Protein AF-W0A5V1-F1 (afdb_monomer_lite)

Secondary structure (DSSP, 8-state):
--THHHHHHHHHHHHHHHHHHHHHHH--SHHHHHHHHHHHHHHHHHHHHHHTT-HHHHHHHHHHHHHHHSS----

Radius of gyration: 13.92 Å; chains: 1; bounding box: 29×32×36 Å

Sequence (75 aa):
MSPAGANGAADFYRRWSSRAADLALAETQPNIKRRCARSAGIWAQIADAIEAGDRAGVARLTANIIYMENAPAVG

Organism: NCBI:txid1123269

Structure (mmCIF, N/CA/C/O backbone):
data_AF-W0A5V1-F1
#
_entry.id   AF-W0A5V1-F1
#
loop_
_atom_site.group_PDB
_atom_site.id
_atom_site.type_symbol
_atom_site.label_atom_id
_atom_site.label_alt_id
_atom_site.label_comp_id
_atom_site.label_asym_id
_atom_site.label_entity_id
_atom_site.label_seq_id
_atom_site.pdbx_PDB_ins_code
_atom_site.Cartn_x
_atom_site.Cartn_y
_atom_site.Cartn_z
_atom_site.occupancy
_atom_site.B_iso_or_equiv
_atom_site.auth_seq_id
_atom_site.auth_comp_id
_atom_site.auth_asym_id
_atom_site.auth_atom_id
_atom_site.pdbx_PDB_model_num
ATOM 1 N N . MET A 1 1 ? 16.438 -5.501 -20.275 1.00 40.44 1 MET A N 1
ATOM 2 C CA . MET A 1 1 ? 16.442 -4.988 -18.884 1.00 40.44 1 MET A CA 1
ATOM 3 C C . MET A 1 1 ? 15.371 -5.734 -18.110 1.00 40.44 1 MET A C 1
ATOM 5 O O . MET A 1 1 ? 14.237 -5.754 -18.564 1.00 40.44 1 MET A O 1
ATOM 9 N N . SER A 1 2 ? 15.747 -6.429 -17.038 1.00 43.53 2 SER A N 1
ATOM 10 C CA . SER A 1 2 ? 14.916 -7.454 -16.394 1.00 43.53 2 SER A CA 1
ATOM 11 C C . SER A 1 2 ? 13.677 -6.887 -15.675 1.00 43.53 2 SER A C 1
ATOM 13 O O . SER A 1 2 ? 13.816 -5.922 -14.925 1.00 43.53 2 SER A O 1
ATOM 15 N N . PRO A 1 3 ? 12.493 -7.519 -15.809 1.00 52.03 3 PRO A N 1
ATOM 16 C CA . PRO A 1 3 ? 11.262 -7.135 -15.101 1.00 52.03 3 PRO A CA 1
ATOM 17 C C . PRO A 1 3 ? 11.306 -7.384 -13.578 1.00 52.03 3 PRO A C 1
ATOM 19 O O . PRO A 1 3 ? 10.433 -6.927 -12.847 1.00 52.03 3 PRO A O 1
ATOM 22 N N . ALA A 1 4 ? 12.348 -8.052 -13.070 1.00 55.09 4 ALA A N 1
ATOM 23 C CA . ALA A 1 4 ? 12.497 -8.403 -11.655 1.00 55.09 4 ALA A CA 1
ATOM 24 C C . ALA A 1 4 ? 12.537 -7.191 -10.699 1.00 55.09 4 ALA A C 1
ATOM 26 O O . ALA A 1 4 ? 12.080 -7.292 -9.564 1.00 55.09 4 ALA A O 1
ATOM 27 N N . GLY A 1 5 ? 13.046 -6.038 -11.153 1.00 61.25 5 GLY A N 1
ATOM 28 C CA . GLY A 1 5 ? 13.107 -4.825 -10.327 1.00 61.25 5 GLY A CA 1
ATOM 29 C C . GLY A 1 5 ? 11.745 -4.155 -10.111 1.00 61.25 5 GLY A C 1
ATOM 30 O O . GLY A 1 5 ? 11.508 -3.585 -9.050 1.00 61.25 5 GLY A O 1
ATOM 31 N N . ALA A 1 6 ? 10.839 -4.253 -11.091 1.00 63.41 6 ALA A N 1
ATOM 32 C CA . ALA A 1 6 ? 9.494 -3.687 -10.993 1.00 63.41 6 ALA A CA 1
ATOM 33 C C . ALA A 1 6 ? 8.613 -4.522 -10.053 1.00 63.41 6 ALA A C 1
ATOM 35 O O . ALA A 1 6 ? 7.957 -3.967 -9.177 1.00 63.41 6 ALA A O 1
ATOM 36 N N . ASN A 1 7 ? 8.690 -5.852 -10.148 1.00 71.12 7 ASN A N 1
ATOM 37 C CA . ASN A 1 7 ? 7.910 -6.744 -9.285 1.00 71.12 7 ASN A CA 1
ATOM 38 C C . ASN A 1 7 ? 8.297 -6.593 -7.804 1.00 71.12 7 ASN A C 1
ATOM 40 O O . ASN A 1 7 ? 7.425 -6.471 -6.951 1.00 71.12 7 ASN A O 1
ATOM 44 N N . GLY A 1 8 ? 9.596 -6.477 -7.495 1.00 87.19 8 GLY A N 1
ATOM 45 C CA . GLY A 1 8 ? 10.044 -6.249 -6.115 1.00 87.19 8 GLY A CA 1
ATOM 46 C C . GLY A 1 8 ? 9.579 -4.910 -5.525 1.00 87.19 8 GLY A C 1
ATOM 47 O O . GLY A 1 8 ? 9.299 -4.823 -4.326 1.00 87.19 8 GLY A O 1
ATOM 48 N N . ALA A 1 9 ? 9.460 -3.872 -6.359 1.00 86.62 9 ALA A N 1
ATOM 49 C CA . ALA A 1 9 ? 8.928 -2.578 -5.945 1.00 86.62 9 ALA A CA 1
ATOM 50 C C . ALA A 1 9 ? 7.408 -2.633 -5.726 1.00 86.62 9 ALA A C 1
ATOM 52 O O . ALA A 1 9 ? 6.929 -2.152 -4.700 1.00 86.62 9 ALA A O 1
ATOM 53 N N . ALA A 1 10 ? 6.653 -3.270 -6.625 1.00 91.38 10 ALA A N 1
ATOM 54 C CA . ALA A 1 10 ? 5.217 -3.478 -6.444 1.00 91.38 10 ALA A CA 1
ATOM 55 C C . ALA A 1 10 ? 4.917 -4.247 -5.146 1.00 91.38 10 ALA A C 1
ATOM 57 O O . ALA A 1 10 ? 4.135 -3.774 -4.319 1.00 91.38 10 ALA A O 1
ATOM 58 N N . ASP A 1 11 ? 5.627 -5.352 -4.894 1.00 92.81 11 ASP A N 1
ATOM 59 C CA . ASP A 1 11 ? 5.481 -6.156 -3.676 1.00 92.81 11 ASP A CA 1
ATOM 60 C C . ASP A 1 11 ? 5.744 -5.347 -2.399 1.00 92.81 11 ASP A C 1
ATOM 62 O O . ASP A 1 11 ? 5.075 -5.531 -1.378 1.00 92.81 11 ASP A O 1
ATOM 66 N N . PHE A 1 12 ? 6.722 -4.435 -2.434 1.00 92.44 12 PHE A N 1
ATOM 67 C CA . PHE A 1 12 ? 6.983 -3.522 -1.325 1.00 92.44 12 PHE A CA 1
ATOM 68 C C . PHE A 1 12 ? 5.751 -2.663 -1.023 1.00 92.44 12 PHE A C 1
ATOM 70 O O . PHE A 1 12 ? 5.276 -2.659 0.116 1.00 92.44 12 PHE A O 1
ATOM 77 N N . TYR A 1 13 ? 5.191 -1.991 -2.028 1.00 92.88 13 TYR A N 1
ATOM 78 C CA . TYR A 1 13 ? 4.020 -1.135 -1.839 1.00 92.88 13 TYR A CA 1
ATOM 79 C C . TYR A 1 13 ? 2.761 -1.928 -1.458 1.00 92.88 13 TYR A C 1
ATOM 81 O O . TYR A 1 13 ? 2.000 -1.474 -0.602 1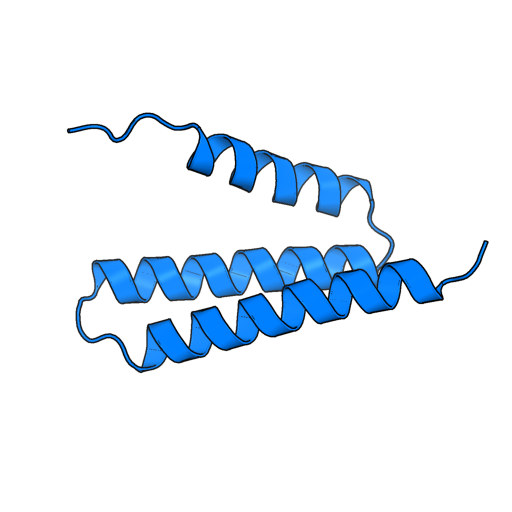.00 92.88 13 TYR A O 1
ATOM 89 N N . ARG A 1 14 ? 2.576 -3.151 -1.973 1.00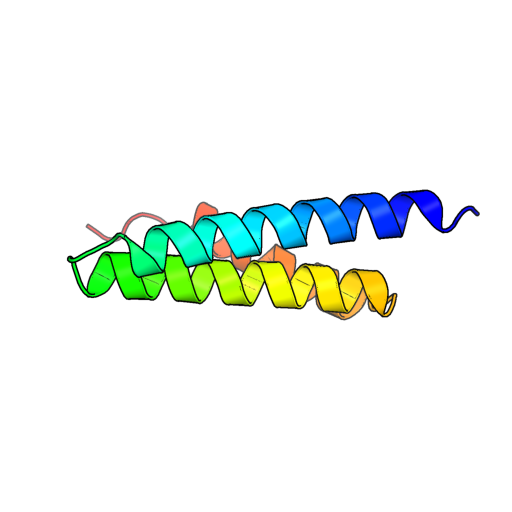 96.06 14 ARG A N 1
ATOM 90 C CA . ARG A 1 14 ? 1.494 -4.056 -1.540 1.00 96.06 14 ARG A CA 1
ATOM 91 C C . ARG A 1 14 ? 1.580 -4.383 -0.049 1.00 96.06 14 ARG A C 1
ATOM 93 O O . ARG A 1 14 ? 0.575 -4.282 0.654 1.00 96.06 14 ARG A O 1
ATOM 100 N N . ARG A 1 15 ? 2.771 -4.711 0.469 1.00 96.12 15 ARG A N 1
ATOM 101 C CA . ARG A 1 15 ? 2.960 -4.986 1.909 1.00 96.12 15 ARG A CA 1
ATOM 102 C C . ARG A 1 15 ? 2.612 -3.778 2.777 1.00 96.12 15 ARG A C 1
ATOM 104 O O . ARG A 1 15 ? 1.951 -3.931 3.803 1.00 96.12 15 ARG A O 1
ATOM 111 N N . TRP A 1 16 ? 3.015 -2.579 2.361 1.00 93.62 16 TRP A N 1
ATOM 112 C CA . TRP A 1 16 ? 2.669 -1.342 3.070 1.00 93.62 16 TRP A CA 1
ATOM 113 C C . TRP A 1 16 ? 1.181 -1.011 2.997 1.00 93.62 16 TRP A C 1
ATOM 115 O O . TRP A 1 16 ? 0.611 -0.557 3.991 1.00 93.62 16 TRP A O 1
ATOM 125 N N . SER A 1 17 ? 0.543 -1.283 1.857 1.00 96.38 17 SER A N 1
ATOM 126 C CA . SER A 1 17 ? -0.906 -1.170 1.705 1.00 96.38 17 SER A CA 1
ATOM 127 C C . SER A 1 17 ? -1.637 -2.072 2.701 1.00 96.38 17 SER A C 1
ATOM 129 O O . SER A 1 17 ? -2.436 -1.573 3.494 1.00 96.38 17 SER A O 1
ATOM 131 N N . SER A 1 18 ? -1.283 -3.363 2.739 1.00 96.81 18 SER A N 1
ATOM 132 C CA . SER A 1 18 ? -1.875 -4.339 3.663 1.00 96.81 18 SER A CA 1
ATOM 133 C C . SER A 1 18 ? -1.699 -3.912 5.116 1.00 96.81 18 SER A C 1
ATOM 135 O O . SER A 1 18 ? -2.675 -3.809 5.850 1.00 96.81 18 SER A O 1
ATOM 137 N N . ARG A 1 19 ? -0.475 -3.552 5.521 1.00 95.62 19 ARG A N 1
ATOM 138 C CA . ARG A 1 19 ? -0.200 -3.115 6.896 1.00 95.62 19 ARG A CA 1
ATOM 139 C C . ARG A 1 19 ? -1.019 -1.883 7.288 1.00 95.62 19 ARG A C 1
ATOM 141 O O . ARG A 1 19 ? -1.495 -1.790 8.416 1.00 95.62 19 ARG A O 1
ATOM 148 N N . ALA A 1 20 ? -1.172 -0.916 6.384 1.00 93.94 20 ALA A N 1
ATOM 149 C CA . ALA A 1 20 ? -1.982 0.270 6.643 1.00 93.94 20 ALA A CA 1
ATOM 150 C C . ALA A 1 20 ? -3.482 -0.063 6.739 1.00 93.94 20 ALA A C 1
ATOM 152 O O . ALA A 1 20 ? -4.181 0.541 7.553 1.00 93.94 20 ALA A O 1
ATOM 153 N N . ALA A 1 21 ? -3.967 -1.035 5.962 1.00 95.88 21 ALA A N 1
ATOM 154 C CA . ALA A 1 21 ? -5.335 -1.533 6.069 1.00 95.88 21 ALA A CA 1
ATOM 155 C C . ALA A 1 21 ? -5.569 -2.242 7.413 1.00 95.88 21 ALA A C 1
ATOM 157 O O . ALA A 1 21 ? -6.546 -1.930 8.091 1.00 95.88 21 ALA A O 1
ATOM 158 N N . ASP A 1 22 ? -4.639 -3.096 7.849 1.00 97.75 22 ASP A N 1
ATOM 159 C CA . ASP A 1 22 ? -4.708 -3.780 9.147 1.00 97.75 22 ASP A CA 1
ATOM 160 C C . ASP A 1 22 ? -4.766 -2.773 10.306 1.00 97.75 22 ASP A C 1
ATOM 162 O O . ASP A 1 22 ? -5.605 -2.883 11.201 1.00 97.75 22 ASP A O 1
ATOM 166 N N . LEU A 1 23 ? -3.935 -1.725 10.252 1.00 95.00 23 LEU A N 1
ATOM 167 C CA . LEU A 1 23 ? -3.972 -0.629 11.226 1.00 95.00 23 LEU A CA 1
ATOM 168 C C . LEU A 1 23 ? -5.310 0.124 11.201 1.00 95.00 23 LEU A C 1
ATOM 170 O O . LEU A 1 23 ? -5.835 0.472 12.254 1.00 95.00 23 LEU A O 1
ATOM 174 N N . ALA A 1 24 ? -5.890 0.360 10.022 1.00 94.38 24 ALA A N 1
ATOM 175 C CA . ALA A 1 24 ? -7.196 1.011 9.907 1.00 94.38 24 ALA A CA 1
ATOM 176 C C . ALA A 1 24 ? -8.334 0.161 10.496 1.00 94.38 24 ALA A C 1
ATOM 178 O O . ALA A 1 24 ? -9.311 0.709 11.010 1.00 94.38 24 ALA A O 1
ATOM 179 N N . LEU A 1 25 ? -8.229 -1.166 10.402 1.00 95.94 25 LEU A N 1
ATOM 180 C CA . LEU A 1 25 ? -9.196 -2.096 10.981 1.00 95.94 25 LEU A CA 1
ATOM 181 C C . LEU A 1 25 ? -9.075 -2.172 12.506 1.00 95.94 25 LEU A C 1
ATOM 183 O O . LEU A 1 25 ? -10.101 -2.227 13.181 1.00 95.94 25 LEU A O 1
ATOM 187 N N . ALA A 1 26 ? -7.850 -2.139 13.035 1.00 96.81 26 ALA A N 1
ATOM 188 C CA . ALA A 1 26 ? -7.579 -2.204 14.471 1.00 96.81 26 ALA A CA 1
ATOM 189 C C . ALA A 1 26 ? -7.878 -0.891 15.221 1.00 96.81 26 ALA A C 1
ATOM 191 O O . ALA A 1 26 ? -8.085 -0.902 16.433 1.00 96.81 26 ALA A O 1
ATOM 192 N N . GLU A 1 27 ? -7.887 0.243 14.521 1.00 94.50 27 GLU A N 1
ATOM 193 C CA . GLU A 1 27 ? -8.037 1.561 15.131 1.00 94.50 27 GLU A CA 1
ATOM 194 C C . GLU A 1 27 ? -9.500 1.939 15.420 1.00 94.50 27 GLU A C 1
ATOM 196 O O . GLU A 1 27 ? -10.401 1.769 14.591 1.00 94.50 27 GLU A O 1
ATOM 201 N N . THR A 1 28 ? -9.725 2.537 16.591 1.00 94.12 28 THR A N 1
ATOM 202 C CA . THR A 1 28 ? -11.046 2.995 17.048 1.00 94.12 28 THR A CA 1
ATOM 203 C C . THR A 1 28 ? -11.245 4.495 16.843 1.00 94.12 28 THR A C 1
ATOM 205 O O . THR A 1 28 ? -12.376 4.942 16.646 1.00 94.12 28 THR A O 1
ATOM 208 N N . GLN A 1 29 ? -10.161 5.278 16.805 1.00 95.81 29 GLN A N 1
ATOM 209 C CA . GLN A 1 29 ? -10.201 6.711 16.534 1.00 95.81 29 GLN A CA 1
ATOM 210 C C . GLN A 1 29 ? -10.536 6.990 15.053 1.00 95.81 29 GLN A C 1
ATOM 212 O O . GLN A 1 29 ? -9.741 6.670 14.161 1.00 95.81 29 GLN A O 1
ATOM 217 N N . PRO A 1 30 ? -11.681 7.632 14.735 1.00 92.88 30 PRO A N 1
ATOM 218 C CA . PRO A 1 30 ? -12.155 7.763 13.351 1.00 92.88 30 PRO A CA 1
ATOM 219 C C . PRO A 1 30 ? -11.215 8.539 12.415 1.00 92.88 30 PRO A C 1
ATOM 221 O O . PRO A 1 30 ? -11.168 8.292 11.209 1.00 92.88 30 PRO A O 1
ATOM 224 N N . ASN A 1 31 ? -10.470 9.508 12.942 1.00 92.56 31 ASN A N 1
ATOM 225 C CA . ASN A 1 31 ? -9.458 10.266 12.203 1.00 92.56 31 ASN A CA 1
ATOM 226 C C . ASN A 1 31 ? -8.253 9.391 11.824 1.00 92.56 31 ASN A C 1
ATOM 228 O O . ASN A 1 31 ? -7.852 9.394 10.659 1.00 92.56 31 ASN A O 1
ATOM 232 N N . ILE A 1 32 ? -7.716 8.620 12.771 1.00 89.94 32 ILE A N 1
ATOM 233 C CA . ILE A 1 32 ? -6.563 7.744 12.538 1.00 89.94 32 ILE A CA 1
ATOM 234 C C . ILE A 1 32 ? -6.962 6.600 11.600 1.00 89.94 32 ILE A C 1
ATOM 236 O O . ILE A 1 32 ? -6.292 6.385 10.590 1.00 89.94 32 ILE A O 1
ATOM 240 N N . LYS A 1 33 ? -8.125 5.976 11.826 1.00 94.06 33 LYS A N 1
ATOM 241 C CA . LYS A 1 33 ? -8.698 4.960 10.933 1.00 94.06 33 LYS A CA 1
ATOM 242 C C . LYS A 1 33 ? -8.783 5.434 9.481 1.00 94.06 33 LYS A C 1
ATOM 244 O O . LYS A 1 33 ? -8.311 4.750 8.574 1.00 94.06 33 LYS A O 1
ATOM 249 N N . ARG A 1 34 ? -9.336 6.631 9.244 1.00 92.38 34 ARG A N 1
ATOM 250 C CA . ARG A 1 34 ? -9.423 7.216 7.892 1.00 92.38 34 ARG A CA 1
ATOM 251 C C . ARG A 1 34 ? -8.051 7.491 7.286 1.00 92.38 34 ARG A C 1
ATOM 253 O O . ARG A 1 34 ? -7.867 7.261 6.092 1.00 92.38 34 ARG A O 1
ATOM 260 N N . ARG A 1 35 ? -7.088 7.961 8.084 1.00 91.62 35 ARG A N 1
ATOM 261 C CA . ARG A 1 35 ? -5.720 8.210 7.614 1.00 91.62 35 ARG A CA 1
ATOM 262 C C . ARG A 1 35 ? -5.041 6.909 7.187 1.00 91.62 35 ARG A C 1
ATOM 264 O O . ARG A 1 35 ? -4.500 6.861 6.089 1.00 91.62 35 ARG A O 1
ATOM 271 N N . CYS A 1 36 ? -5.128 5.860 8.001 1.00 91.94 36 CYS A N 1
ATOM 272 C CA . CYS A 1 36 ? -4.585 4.540 7.687 1.00 91.94 36 CYS A CA 1
ATOM 273 C C . CYS A 1 36 ? -5.236 3.939 6.431 1.00 91.94 36 CYS A C 1
ATOM 275 O O . CYS A 1 36 ? -4.520 3.514 5.527 1.00 91.94 36 CYS A O 1
ATOM 277 N N . ALA A 1 37 ? -6.566 4.005 6.307 1.00 93.44 37 ALA A N 1
ATOM 278 C CA . ALA A 1 37 ? -7.279 3.534 5.117 1.00 93.44 37 ALA A CA 1
ATOM 279 C C . ALA A 1 37 ? -6.873 4.307 3.848 1.00 93.44 37 ALA A C 1
ATOM 281 O O . ALA A 1 37 ? -6.656 3.715 2.791 1.00 93.44 37 ALA A O 1
ATOM 282 N N . ARG A 1 38 ? -6.707 5.632 3.952 1.00 93.00 38 ARG A N 1
ATOM 283 C CA . ARG A 1 38 ? -6.224 6.456 2.837 1.00 93.00 38 ARG A CA 1
ATOM 284 C C . ARG A 1 38 ? -4.798 6.082 2.437 1.00 93.00 38 ARG A C 1
ATOM 286 O O . ARG A 1 38 ? -4.530 5.944 1.247 1.00 93.00 38 ARG A O 1
ATOM 293 N N . SER A 1 39 ? -3.902 5.892 3.406 1.00 92.31 39 SER A N 1
ATOM 294 C CA . SER A 1 39 ? -2.537 5.428 3.142 1.00 92.31 39 SER A CA 1
ATOM 295 C C . SER A 1 39 ? -2.536 4.067 2.447 1.00 92.31 39 SER A C 1
ATOM 297 O O . SER A 1 39 ? -1.833 3.903 1.456 1.00 92.31 39 SER A O 1
ATOM 299 N N . ALA A 1 40 ? -3.374 3.126 2.898 1.00 94.56 40 ALA A N 1
ATOM 300 C CA . ALA A 1 40 ? -3.513 1.819 2.262 1.00 94.56 40 ALA A CA 1
ATOM 301 C C . ALA A 1 40 ? -3.875 1.94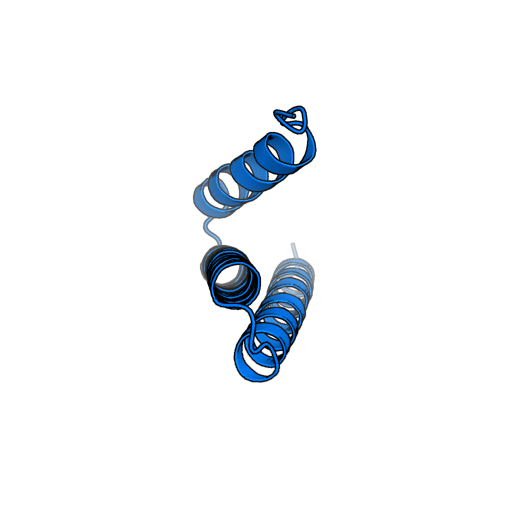1 0.774 1.00 94.56 40 ALA A C 1
ATOM 303 O O . ALA A 1 40 ? -3.238 1.307 -0.069 1.00 94.56 40 ALA A O 1
ATOM 304 N N . GLY A 1 41 ? -4.836 2.811 0.445 1.00 94.69 41 GLY A N 1
ATOM 305 C CA . GLY A 1 41 ? -5.240 3.073 -0.936 1.00 94.69 41 GLY A CA 1
ATOM 306 C C . GLY A 1 41 ? -4.135 3.692 -1.795 1.00 94.69 41 GLY A C 1
ATOM 307 O O . GLY A 1 41 ? -3.942 3.266 -2.929 1.00 94.69 41 GLY A O 1
ATOM 308 N N . ILE A 1 42 ? -3.374 4.655 -1.263 1.00 93.06 42 ILE A N 1
ATOM 309 C CA . ILE A 1 42 ? -2.255 5.278 -1.995 1.00 93.06 42 ILE A CA 1
ATOM 310 C C . ILE A 1 42 ? -1.169 4.240 -2.302 1.00 93.06 42 ILE A C 1
ATOM 312 O O . ILE A 1 42 ? -0.696 4.164 -3.435 1.00 93.06 42 ILE A O 1
ATOM 316 N N . TRP A 1 43 ? -0.802 3.407 -1.324 1.00 94.00 43 TRP A N 1
ATOM 317 C CA . TRP A 1 43 ? 0.186 2.350 -1.534 1.00 94.00 43 TRP A CA 1
ATOM 318 C C . TRP A 1 43 ? -0.282 1.306 -2.553 1.00 94.00 43 TRP A C 1
ATOM 320 O O . TRP A 1 43 ? 0.511 0.884 -3.390 1.00 94.00 43 TRP A O 1
ATOM 330 N N . ALA A 1 44 ? -1.568 0.938 -2.539 1.00 95.25 44 ALA A N 1
ATOM 331 C CA . ALA A 1 44 ? -2.134 0.035 -3.541 1.00 95.25 44 ALA A CA 1
ATOM 332 C C . ALA A 1 44 ? -2.035 0.621 -4.958 1.00 95.25 44 ALA A C 1
ATOM 334 O O . ALA A 1 44 ? -1.523 -0.049 -5.847 1.00 95.25 44 ALA A O 1
ATOM 335 N N . GLN A 1 45 ? -2.416 1.889 -5.141 1.00 95.50 45 GLN A N 1
ATOM 336 C CA . GLN A 1 45 ? -2.351 2.560 -6.446 1.00 95.50 45 GLN A CA 1
ATOM 337 C C . GLN A 1 45 ? -0.923 2.637 -6.997 1.00 95.50 45 GLN A C 1
ATOM 339 O O . GLN A 1 45 ? -0.719 2.534 -8.204 1.00 95.50 45 GLN A O 1
ATOM 344 N N . ILE A 1 46 ? 0.078 2.810 -6.128 1.00 92.75 46 ILE A N 1
ATOM 345 C CA . ILE A 1 46 ? 1.483 2.806 -6.552 1.00 92.75 46 ILE A CA 1
ATOM 346 C C . ILE A 1 46 ? 1.899 1.408 -7.011 1.00 92.75 46 ILE A C 1
ATOM 348 O O . ILE A 1 46 ? 2.546 1.290 -8.049 1.00 92.75 46 ILE A O 1
ATOM 352 N N . ALA A 1 47 ? 1.514 0.358 -6.279 1.00 93.75 47 ALA A N 1
ATOM 353 C CA . ALA A 1 47 ? 1.777 -1.016 -6.700 1.00 93.75 47 ALA A CA 1
ATOM 354 C C . ALA A 1 47 ? 1.116 -1.331 -8.052 1.00 93.75 47 ALA A C 1
ATOM 356 O O . ALA A 1 47 ? 1.800 -1.820 -8.949 1.00 93.75 47 ALA A O 1
ATOM 357 N N . ASP A 1 48 ? -0.161 -0.968 -8.222 1.00 94.81 48 ASP A N 1
ATOM 358 C CA . ASP A 1 48 ? -0.907 -1.155 -9.473 1.00 94.81 48 ASP A CA 1
ATOM 359 C C . ASP A 1 48 ? -0.207 -0.446 -10.648 1.00 94.81 48 ASP A C 1
ATOM 361 O O . ASP A 1 48 ? -0.022 -1.026 -11.718 1.00 94.81 48 ASP A O 1
ATOM 365 N N . ALA A 1 49 ? 0.244 0.798 -10.448 1.00 93.88 49 ALA A N 1
ATOM 366 C CA . ALA A 1 49 ? 0.951 1.561 -11.476 1.00 93.88 49 ALA A CA 1
ATOM 367 C C . ALA A 1 49 ? 2.311 0.937 -11.842 1.00 93.88 49 ALA A C 1
ATOM 369 O O . ALA A 1 49 ? 2.698 0.947 -13.010 1.00 93.88 49 ALA A O 1
ATOM 370 N N . ILE A 1 50 ? 3.034 0.361 -10.874 1.00 93.38 50 ILE A N 1
ATOM 371 C CA . ILE A 1 50 ? 4.298 -0.346 -11.132 1.00 93.38 50 ILE A CA 1
ATOM 372 C C . ILE A 1 50 ? 4.052 -1.632 -11.926 1.00 93.38 50 I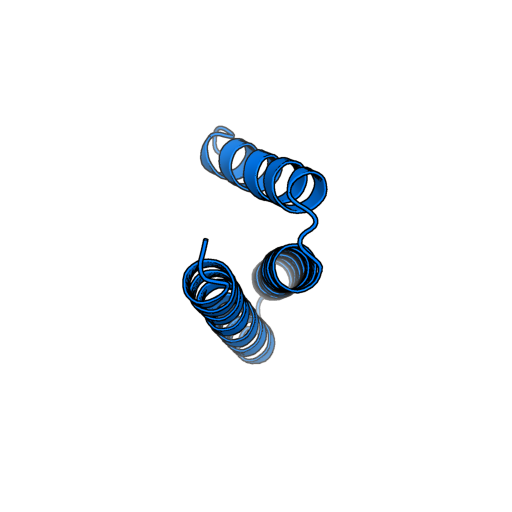LE A C 1
ATOM 374 O O . ILE A 1 50 ? 4.752 -1.869 -12.911 1.00 93.38 50 ILE A O 1
ATOM 378 N N . GLU A 1 51 ? 3.062 -2.435 -11.529 1.00 92.25 51 GLU A N 1
ATOM 379 C CA . GLU A 1 51 ? 2.677 -3.677 -12.217 1.00 92.25 51 GLU A CA 1
ATOM 380 C C . GLU A 1 51 ? 2.230 -3.399 -13.661 1.00 92.25 51 GLU A C 1
ATOM 382 O O . GLU A 1 51 ? 2.593 -4.135 -14.579 1.00 92.25 51 GLU A O 1
ATOM 387 N N . ALA A 1 52 ? 1.516 -2.291 -13.883 1.00 91.88 52 ALA A N 1
ATOM 388 C CA . ALA A 1 52 ? 1.104 -1.831 -15.208 1.00 91.88 52 ALA A CA 1
ATOM 389 C C . ALA A 1 52 ? 2.242 -1.194 -16.034 1.00 91.88 52 ALA A C 1
ATOM 391 O O . ALA A 1 52 ? 2.058 -0.898 -17.215 1.00 91.88 52 ALA A O 1
ATOM 392 N N . GLY A 1 53 ? 3.413 -0.945 -15.435 1.00 92.00 53 GLY A N 1
ATOM 393 C CA . GLY A 1 53 ? 4.513 -0.223 -16.077 1.00 92.00 53 GLY A CA 1
ATOM 394 C C . GLY A 1 53 ? 4.257 1.279 -16.282 1.00 92.00 53 GLY A C 1
ATOM 395 O O . GLY A 1 53 ? 5.000 1.927 -17.026 1.00 92.00 53 GLY A O 1
ATOM 396 N N . ASP A 1 54 ? 3.251 1.856 -15.618 1.00 92.62 54 ASP A N 1
ATOM 397 C CA . ASP A 1 54 ? 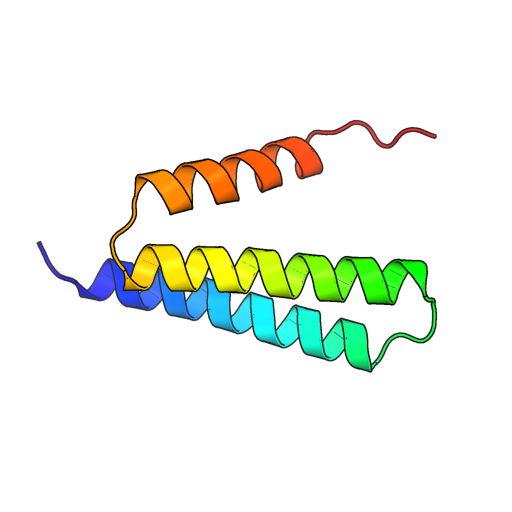2.892 3.276 -15.685 1.00 92.62 54 ASP A CA 1
ATOM 398 C C . ASP A 1 54 ? 3.840 4.140 -14.838 1.00 92.62 54 ASP A C 1
ATOM 400 O O . ASP A 1 54 ? 3.565 4.541 -13.703 1.00 92.62 54 ASP A O 1
ATOM 404 N N . ARG A 1 55 ? 4.992 4.473 -15.423 1.00 87.94 55 ARG A N 1
ATOM 405 C CA . ARG A 1 55 ? 6.005 5.319 -14.772 1.00 87.94 55 ARG A CA 1
ATOM 406 C C . ARG A 1 55 ? 5.496 6.725 -14.434 1.00 87.94 55 ARG A C 1
ATOM 408 O O . ARG A 1 55 ? 5.957 7.302 -13.449 1.00 87.94 55 ARG A O 1
ATOM 415 N N . ALA A 1 56 ? 4.577 7.283 -15.224 1.00 89.50 56 ALA A N 1
ATOM 416 C CA . ALA A 1 56 ? 4.033 8.619 -14.984 1.00 89.50 56 ALA A CA 1
ATOM 417 C C . ALA A 1 56 ? 3.069 8.613 -13.788 1.00 89.50 56 ALA A C 1
ATOM 419 O O . ALA A 1 56 ? 3.144 9.498 -12.930 1.00 89.50 56 ALA A O 1
ATOM 420 N N . GLY A 1 57 ? 2.228 7.581 -13.687 1.00 88.88 57 GLY A N 1
ATOM 421 C CA . GLY A 1 57 ? 1.376 7.322 -12.530 1.00 88.88 57 GLY A CA 1
ATOM 422 C C . GLY A 1 57 ? 2.185 7.159 -11.249 1.00 88.88 57 GLY A C 1
ATOM 423 O O . GLY A 1 57 ? 1.907 7.843 -10.262 1.00 88.88 57 GLY A O 1
ATOM 424 N N . VAL A 1 58 ? 3.254 6.355 -11.279 1.00 89.00 58 VAL A N 1
ATOM 425 C CA . VAL A 1 58 ? 4.162 6.189 -10.129 1.00 89.00 58 VAL A CA 1
ATOM 426 C C . VAL A 1 58 ? 4.764 7.528 -9.694 1.00 89.00 58 VAL A C 1
ATOM 428 O O . VAL A 1 58 ? 4.703 7.866 -8.510 1.00 89.00 58 VAL A O 1
ATOM 431 N N . ALA A 1 59 ? 5.293 8.328 -10.626 1.00 87.06 59 ALA A N 1
ATOM 432 C CA . ALA A 1 59 ? 5.873 9.637 -10.312 1.00 87.06 59 ALA A CA 1
ATOM 433 C C . ALA A 1 59 ? 4.843 10.603 -9.697 1.00 87.06 59 ALA A C 1
ATOM 435 O O . ALA A 1 59 ? 5.118 11.263 -8.696 1.00 87.06 59 ALA A O 1
ATOM 436 N N . ARG A 1 60 ? 3.622 10.647 -10.242 1.00 88.50 60 ARG A N 1
ATOM 437 C CA . ARG A 1 60 ? 2.534 11.486 -9.719 1.00 88.50 60 ARG A CA 1
ATOM 438 C C . ARG A 1 60 ? 2.094 11.062 -8.316 1.00 88.50 60 ARG A C 1
ATOM 440 O O . ARG A 1 60 ? 1.855 11.913 -7.459 1.00 88.50 60 ARG A O 1
ATOM 447 N N . LEU A 1 61 ? 1.950 9.762 -8.079 1.00 87.00 61 LEU A N 1
ATOM 448 C CA . LEU A 1 61 ? 1.499 9.227 -6.793 1.00 87.00 61 LEU A CA 1
ATOM 449 C C . LEU A 1 61 ? 2.560 9.419 -5.701 1.00 87.00 61 LEU A C 1
ATOM 451 O O . LEU A 1 61 ? 2.228 9.808 -4.583 1.00 87.00 61 LEU A O 1
ATOM 455 N N . THR A 1 62 ? 3.835 9.227 -6.040 1.00 83.50 62 THR A N 1
ATOM 456 C CA . THR A 1 62 ? 4.962 9.415 -5.110 1.00 83.50 62 THR A CA 1
ATOM 457 C C . THR A 1 62 ? 5.257 10.883 -4.804 1.00 83.50 62 THR A C 1
ATOM 459 O O . THR A 1 62 ? 5.521 11.212 -3.648 1.00 83.50 62 THR A O 1
ATOM 462 N N . ALA A 1 63 ? 5.107 11.797 -5.768 1.00 77.19 63 ALA A N 1
ATOM 463 C CA . ALA A 1 63 ? 5.259 13.235 -5.525 1.00 77.19 63 ALA A CA 1
ATOM 464 C C . ALA A 1 63 ? 4.274 13.767 -4.465 1.00 77.19 63 ALA A C 1
ATOM 466 O O . ALA A 1 63 ? 4.641 14.582 -3.618 1.00 77.19 63 ALA A O 1
ATOM 467 N N . ASN A 1 64 ? 3.038 13.257 -4.455 1.00 65.94 64 ASN A N 1
ATOM 468 C CA . ASN A 1 64 ? 2.033 13.635 -3.457 1.00 65.94 64 ASN A CA 1
ATOM 469 C C . ASN A 1 64 ? 2.369 13.138 -2.042 1.00 65.94 64 ASN A C 1
ATOM 471 O O . ASN A 1 64 ? 1.948 13.752 -1.063 1.00 65.94 64 ASN A O 1
ATOM 475 N N . ILE A 1 65 ? 3.129 12.046 -1.919 1.00 68.62 65 ILE A N 1
ATOM 476 C CA . ILE A 1 65 ? 3.614 11.552 -0.624 1.00 68.62 65 ILE A CA 1
ATOM 477 C C . ILE A 1 65 ? 4.719 12.468 -0.097 1.00 68.62 65 ILE A C 1
ATOM 479 O O . ILE A 1 65 ? 4.628 12.911 1.044 1.00 68.62 65 ILE A O 1
ATOM 483 N N . ILE A 1 66 ? 5.690 12.828 -0.945 1.00 60.69 66 ILE A N 1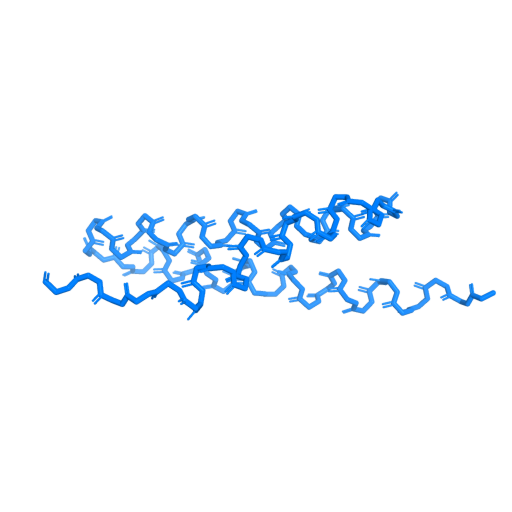
ATOM 484 C CA . ILE A 1 66 ? 6.790 13.741 -0.585 1.00 60.69 66 ILE A CA 1
ATOM 485 C C . ILE A 1 66 ? 6.242 15.105 -0.149 1.00 60.69 66 ILE A C 1
ATOM 487 O O . ILE A 1 66 ? 6.713 15.680 0.831 1.00 60.69 66 ILE A O 1
ATOM 491 N N . TYR A 1 67 ? 5.215 15.618 -0.833 1.00 52.66 67 TYR A N 1
ATOM 492 C CA . TYR A 1 67 ? 4.579 16.879 -0.453 1.00 52.66 67 TYR A CA 1
ATOM 493 C C . TYR A 1 67 ? 3.873 16.798 0.910 1.00 52.66 67 TYR A C 1
ATOM 495 O O . TYR A 1 67 ? 3.959 17.737 1.692 1.00 52.66 67 TYR A O 1
ATOM 503 N N . MET A 1 68 ? 3.214 15.679 1.236 1.00 51.78 68 MET A N 1
ATOM 504 C CA . MET A 1 68 ? 2.582 15.503 2.552 1.00 51.78 68 MET A CA 1
ATOM 505 C C . MET A 1 68 ? 3.583 15.233 3.684 1.00 51.78 68 MET A C 1
ATOM 507 O O . MET A 1 68 ? 3.272 15.535 4.831 1.00 51.78 68 MET A O 1
ATOM 511 N N . GLU A 1 69 ? 4.760 14.682 3.385 1.00 54.53 69 GLU A N 1
ATOM 512 C CA . GLU A 1 69 ? 5.851 14.506 4.354 1.00 54.53 69 GLU A CA 1
ATOM 513 C C . GLU A 1 69 ? 6.577 15.829 4.657 1.00 54.53 69 GLU A C 1
ATOM 515 O O . GLU A 1 69 ? 7.032 16.037 5.777 1.00 54.53 69 GLU A O 1
ATOM 520 N N . ASN A 1 70 ? 6.611 16.757 3.691 1.00 45.38 70 ASN A N 1
ATOM 521 C CA . ASN A 1 70 ? 7.205 18.093 3.834 1.00 45.38 70 ASN A CA 1
ATOM 522 C C . ASN A 1 70 ? 6.187 19.206 4.138 1.00 45.38 70 ASN A C 1
ATOM 524 O O . ASN A 1 70 ? 6.567 20.374 4.251 1.00 45.38 70 ASN A O 1
ATOM 528 N N . ALA A 1 71 ? 4.898 18.883 4.256 1.00 41.31 71 ALA A N 1
ATOM 529 C CA . ALA A 1 71 ? 3.896 19.858 4.659 1.00 41.31 71 ALA A CA 1
ATOM 530 C C . ALA A 1 71 ? 4.124 20.212 6.140 1.00 41.31 71 ALA A C 1
ATOM 532 O O . ALA A 1 71 ? 4.124 19.302 6.976 1.00 41.31 71 ALA A O 1
ATOM 533 N N . PRO A 1 72 ? 4.320 21.498 6.498 1.00 40.28 72 PRO A N 1
ATOM 534 C CA . PRO A 1 72 ? 4.448 21.882 7.895 1.00 40.28 72 PRO A CA 1
ATOM 535 C C . PRO A 1 72 ? 3.198 21.426 8.646 1.00 40.28 72 PRO A C 1
ATOM 537 O O . PRO A 1 72 ? 2.075 21.618 8.170 1.00 40.28 72 PRO A O 1
ATOM 540 N N . ALA A 1 73 ? 3.398 20.801 9.808 1.00 46.09 73 ALA A N 1
ATOM 541 C CA . ALA A 1 73 ? 2.316 20.518 10.734 1.00 46.09 73 ALA A CA 1
ATOM 542 C C . ALA A 1 73 ? 1.652 21.855 11.073 1.00 46.09 73 ALA A C 1
ATOM 544 O O . ALA A 1 73 ? 2.230 22.681 11.775 1.00 46.09 73 ALA A O 1
ATOM 545 N N . VAL A 1 74 ? 0.478 22.099 10.495 1.00 47.19 74 VAL A N 1
ATOM 546 C CA . VAL A 1 74 ? -0.328 23.263 10.840 1.00 47.19 74 VAL A CA 1
ATOM 547 C C . VAL A 1 74 ? -0.806 23.012 12.269 1.00 47.19 74 VAL A C 1
ATOM 549 O O . VAL A 1 74 ? -1.592 22.089 12.498 1.00 47.19 74 VAL A O 1
ATOM 552 N N . GLY A 1 75 ? -0.191 23.731 13.212 1.00 39.09 75 GLY A N 1
ATOM 553 C CA . GLY A 1 75 ? -0.567 23.772 14.624 1.00 39.09 75 GLY A CA 1
ATOM 554 C C . GLY A 1 75 ? -1.839 24.565 14.863 1.00 39.09 75 GLY A C 1
ATOM 555 O O . GLY A 1 75 ? -2.223 25.358 13.973 1.00 39.09 75 GLY A O 1
#

pLDDT: mean 82.39, std 18.29, range [39.09, 97.75]

Foldseek 3Di:
DDLVVLLVQLVVLQVQLVVLQVQLVPDPPPVSNVVSNVSSVLSNQLSVCSVVVPPVSNVVSVVVVVCVVPPPPPD